Protein AF-A0A3P9JIM7-F1 (afdb_monomer_lite)

InterPro domains:
  IPR018463 Centromere protein Cenp-F, N-terminal [PF10481] (1-75)
  IPR043513 Centromere protein Cenp-F [PTHR18874] (1-74)

Sequence (95 aa):
MSWAEEDWTVGLSGRVLQKVKELQVHKERLFRENKQKQLQLDNINASLEKQTVKCAPWKASWTKSKGQKEALMENPTSPLHFINTSDYSRCMVIM

pLDDT: mean 80.36, std 20.89, range [38.97, 98.56]

Organism: Oryzias latipes (NCBI:txid8090)

Structure (mmCIF, N/CA/C/O backbone):
data_AF-A0A3P9JIM7-F1
#
_entry.id   AF-A0A3P9JIM7-F1
#
loop_
_atom_site.group_PDB
_atom_site.id
_atom_site.type_symbol
_atom_site.label_atom_id
_atom_site.label_alt_id
_atom_site.label_comp_id
_atom_site.label_asym_id
_atom_site.label_entity_id
_atom_site.label_seq_id
_atom_site.pdbx_PDB_ins_code
_atom_site.Cartn_x
_atom_site.Cartn_y
_atom_site.Cartn_z
_atom_site.occupancy
_atom_site.B_iso_or_equiv
_atom_site.auth_seq_id
_atom_site.auth_comp_id
_atom_site.auth_asym_id
_atom_site.auth_atom_id
_atom_site.pdbx_PDB_model_num
ATOM 1 N N . MET A 1 1 ? -29.743 -14.926 1.633 1.00 39.28 1 MET A N 1
ATOM 2 C CA . MET A 1 1 ? -30.068 -15.191 3.050 1.00 39.28 1 MET A CA 1
ATOM 3 C C . MET A 1 1 ? -29.883 -13.885 3.794 1.00 39.28 1 MET A C 1
ATOM 5 O O . MET A 1 1 ? -28.760 -13.404 3.837 1.00 39.28 1 MET A O 1
ATOM 9 N N . SER A 1 2 ? -30.958 -13.283 4.293 1.00 52.47 2 SER A N 1
ATOM 10 C CA . SER A 1 2 ? -30.866 -12.072 5.111 1.00 52.47 2 SER A CA 1
ATOM 11 C C . SER A 1 2 ? -30.707 -12.511 6.559 1.00 52.47 2 SER A C 1
ATOM 13 O O . SER A 1 2 ? -31.699 -12.761 7.236 1.00 52.47 2 SER A O 1
ATOM 15 N N . TRP A 1 3 ? -29.466 -12.693 7.008 1.00 59.53 3 TRP A N 1
ATOM 16 C CA . TRP A 1 3 ? -29.210 -12.702 8.444 1.00 59.53 3 TRP A CA 1
ATOM 17 C C . TRP A 1 3 ? -29.489 -11.281 8.912 1.00 59.53 3 TRP A C 1
ATOM 19 O O . TRP A 1 3 ? -28.847 -10.343 8.441 1.00 59.53 3 TRP A O 1
ATOM 29 N N . ALA A 1 4 ? -30.495 -11.113 9.766 1.00 55.47 4 ALA A N 1
ATOM 30 C CA . ALA A 1 4 ? -30.557 -9.912 10.574 1.00 55.47 4 ALA A CA 1
ATOM 31 C C . ALA A 1 4 ? -29.211 -9.817 11.308 1.00 55.47 4 ALA A C 1
ATOM 33 O O . ALA A 1 4 ? -28.746 -10.818 11.856 1.00 55.47 4 ALA A O 1
ATOM 34 N N . GLU A 1 5 ? -28.560 -8.657 11.235 1.00 65.44 5 GLU A N 1
ATOM 35 C CA . GLU A 1 5 ? -27.418 -8.324 12.083 1.00 65.44 5 GLU A CA 1
ATOM 36 C C . GLU A 1 5 ? -27.885 -8.391 13.536 1.00 65.44 5 GLU A C 1
ATOM 38 O O . GLU A 1 5 ? -28.341 -7.407 14.113 1.00 65.44 5 GLU A O 1
ATOM 43 N N . GLU A 1 6 ? -27.834 -9.577 14.128 1.00 73.75 6 GLU A N 1
ATOM 44 C CA . GLU A 1 6 ? -27.877 -9.693 15.571 1.00 73.75 6 GLU A CA 1
ATOM 45 C C . GLU A 1 6 ? -26.615 -9.009 16.088 1.00 73.75 6 GLU A C 1
ATOM 47 O O . GLU A 1 6 ? -25.490 -9.372 15.726 1.00 73.75 6 GLU A O 1
ATOM 52 N N . ASP A 1 7 ? -26.818 -7.949 16.869 1.00 82.06 7 ASP A N 1
ATOM 53 C CA . ASP A 1 7 ? -25.733 -7.189 17.461 1.00 82.06 7 ASP A CA 1
ATOM 54 C C . ASP A 1 7 ? -24.967 -8.108 18.419 1.00 82.06 7 ASP A C 1
ATOM 56 O O . ASP A 1 7 ? -25.357 -8.349 19.562 1.00 82.06 7 ASP A O 1
ATOM 60 N N . TRP A 1 8 ? -23.851 -8.637 17.924 1.00 86.56 8 TRP A N 1
ATOM 61 C CA . TRP A 1 8 ? -22.961 -9.544 18.645 1.00 86.56 8 TRP A CA 1
ATOM 62 C C . TRP A 1 8 ? -22.353 -8.906 19.901 1.00 86.56 8 TRP A C 1
ATOM 64 O O . TRP A 1 8 ? -21.700 -9.591 20.689 1.00 86.56 8 TRP A O 1
ATOM 74 N N . THR A 1 9 ? -22.535 -7.596 20.086 1.00 87.94 9 THR A N 1
ATOM 75 C CA . THR A 1 9 ? -22.068 -6.877 21.264 1.00 87.94 9 THR A CA 1
ATOM 76 C C . THR A 1 9 ? -23.040 -6.959 22.448 1.00 87.94 9 THR A C 1
ATOM 78 O O . THR A 1 9 ? -22.652 -6.653 23.581 1.00 87.94 9 THR A O 1
ATOM 81 N N . VAL A 1 10 ? -24.270 -7.444 22.236 1.00 88.19 10 VAL A N 1
ATOM 82 C CA . VAL A 1 10 ? -25.263 -7.650 23.299 1.00 88.19 10 VAL A CA 1
ATOM 83 C C . VAL A 1 10 ? -24.772 -8.710 24.294 1.00 88.19 10 VAL A C 1
ATOM 85 O O . VAL A 1 10 ? -24.363 -9.806 23.924 1.00 88.19 10 VAL A O 1
ATOM 88 N N . GLY A 1 11 ? -24.808 -8.381 25.589 1.00 88.06 11 GLY A N 1
ATOM 89 C CA . GLY A 1 11 ? -24.369 -9.276 26.669 1.00 88.06 11 GLY A CA 1
ATOM 90 C C . GLY A 1 11 ? -22.871 -9.212 26.999 1.00 88.06 11 GLY A C 1
ATOM 91 O O . GLY A 1 11 ? -22.438 -9.833 27.971 1.00 88.06 11 GLY A O 1
ATOM 92 N N . LEU A 1 12 ? -22.073 -8.432 26.260 1.00 91.69 12 LEU A N 1
ATOM 93 C CA . LEU A 1 12 ? -20.672 -8.186 26.608 1.00 91.69 12 LEU A CA 1
ATOM 94 C C . LEU A 1 12 ? -20.548 -7.174 27.756 1.00 91.69 12 LEU A C 1
ATOM 96 O O . LEU A 1 12 ? -21.304 -6.210 27.862 1.00 91.69 12 LEU A O 1
ATOM 100 N N . SER A 1 13 ? -19.541 -7.359 28.614 1.00 94.75 13 SER A N 1
ATOM 101 C CA . SER A 1 13 ? -19.248 -6.389 29.677 1.00 94.75 13 SER A CA 1
ATOM 102 C C . SER A 1 13 ? -18.685 -5.079 29.109 1.00 94.75 13 SER A C 1
ATOM 104 O O . SER A 1 13 ? -17.988 -5.074 28.091 1.00 94.75 13 SER A O 1
ATOM 106 N N . GLY A 1 14 ? -18.901 -3.959 29.809 1.00 94.50 14 GLY A N 1
ATOM 107 C CA . GLY A 1 14 ? -18.448 -2.633 29.359 1.00 94.50 14 GLY A CA 1
ATOM 108 C C . GLY A 1 14 ? -16.944 -2.543 29.058 1.00 94.50 14 GLY A C 1
ATOM 109 O O . GLY A 1 14 ? -16.543 -1.881 28.104 1.00 94.50 14 GLY A O 1
ATOM 110 N N . ARG A 1 15 ? -16.103 -3.280 29.800 1.00 96.25 15 ARG A N 1
ATOM 111 C CA . ARG A 1 15 ? -14.655 -3.360 29.534 1.00 96.25 15 ARG A CA 1
ATOM 112 C C . ARG A 1 15 ? -14.354 -4.028 28.190 1.00 96.25 15 ARG A C 1
ATOM 114 O O . ARG A 1 15 ? -13.459 -3.588 27.472 1.00 96.25 15 ARG A O 1
ATOM 121 N N . VAL A 1 16 ? -15.092 -5.085 27.853 1.00 95.81 16 VAL A N 1
ATOM 122 C CA . VAL A 1 16 ? -14.943 -5.786 26.571 1.00 95.81 16 VAL A CA 1
ATOM 123 C C . VAL A 1 16 ? -15.408 -4.882 25.432 1.00 95.81 16 VAL A C 1
ATOM 125 O O . VAL A 1 16 ? -14.680 -4.731 24.455 1.00 95.81 16 VAL A O 1
ATOM 128 N N . LEU A 1 17 ? -16.545 -4.198 25.591 1.00 96.31 17 LEU A N 1
ATOM 129 C CA . LEU A 1 17 ? -17.052 -3.232 24.608 1.00 96.31 17 LEU A CA 1
ATOM 130 C C . LEU A 1 17 ? -16.060 -2.095 24.334 1.00 96.31 17 LEU A C 1
ATOM 132 O O . LEU A 1 17 ? -15.818 -1.734 23.181 1.00 96.31 17 LEU A O 1
ATOM 136 N N . GLN A 1 18 ? -15.419 -1.567 25.379 1.00 96.44 18 GLN A N 1
ATOM 137 C CA . GLN A 1 18 ? -14.375 -0.558 25.225 1.00 96.44 18 GLN A CA 1
ATOM 138 C C . GLN A 1 18 ? -13.195 -1.092 24.402 1.00 96.44 18 GLN A C 1
ATOM 140 O O . GLN A 1 18 ? -12.726 -0.415 23.484 1.00 96.44 18 GLN A O 1
ATOM 145 N N . LYS A 1 19 ? -12.757 -2.329 24.666 1.00 97.12 19 LYS A N 1
ATOM 146 C CA . LYS A 1 19 ? -11.664 -2.950 23.910 1.00 97.12 19 LYS A CA 1
ATOM 147 C C . LYS A 1 19 ? -12.028 -3.193 22.448 1.00 97.12 19 LYS A C 1
ATOM 149 O O . LYS A 1 19 ? -11.195 -2.967 21.574 1.00 97.12 19 LYS A O 1
ATOM 154 N N . VAL A 1 20 ? -13.265 -3.601 22.174 1.00 96.12 20 VAL A N 1
ATOM 155 C CA . VAL A 1 20 ? -13.787 -3.740 20.807 1.00 96.12 20 VAL A CA 1
ATOM 156 C C . VAL A 1 20 ? -13.680 -2.413 20.060 1.00 96.12 20 VAL A C 1
ATOM 158 O O . VAL A 1 20 ? -13.129 -2.377 18.960 1.00 96.12 20 VAL A O 1
ATOM 161 N N . LYS A 1 21 ? -14.125 -1.312 20.673 1.00 95.62 21 LYS A N 1
ATOM 162 C CA . LYS A 1 21 ? -14.057 0.020 20.062 1.00 95.62 21 LYS A CA 1
ATOM 163 C C . LYS A 1 21 ? -12.616 0.465 19.802 1.00 95.62 21 LYS A C 1
ATOM 165 O O . LYS A 1 21 ? -12.308 0.958 18.720 1.00 95.62 21 LYS A O 1
ATOM 170 N N . GLU A 1 22 ? -11.713 0.254 20.758 1.00 97.88 22 GLU A N 1
ATOM 171 C CA . GLU A 1 22 ? -10.282 0.539 20.578 1.00 97.88 22 GLU A CA 1
ATOM 172 C C . GLU A 1 22 ? -9.687 -0.242 19.398 1.00 97.88 22 GLU A C 1
ATOM 174 O O . GLU A 1 22 ? -8.965 0.324 18.575 1.00 97.88 22 GLU A O 1
ATOM 179 N N . LEU A 1 23 ? -10.013 -1.533 19.287 1.00 97.88 23 LEU A N 1
ATOM 180 C CA . LEU A 1 23 ? -9.547 -2.383 18.194 1.00 97.88 23 LEU A CA 1
ATOM 181 C C . LEU A 1 23 ? -10.130 -1.961 16.843 1.00 97.88 23 LEU A C 1
ATOM 183 O O . LEU A 1 23 ? -9.408 -1.987 15.848 1.00 97.88 23 LEU A O 1
ATOM 187 N N . GLN A 1 24 ? -11.393 -1.534 16.792 1.00 96.44 24 GLN A N 1
ATOM 188 C CA . GLN A 1 24 ? -12.006 -0.996 15.574 1.00 96.44 24 GLN A CA 1
ATOM 189 C C . GLN A 1 24 ? -11.277 0.266 15.099 1.00 96.44 24 GLN A C 1
ATOM 191 O O . GLN A 1 24 ? -10.853 0.328 13.946 1.00 96.44 24 GLN A O 1
ATOM 196 N N . VAL A 1 25 ? -11.018 1.218 16.001 1.00 98.00 25 VAL A N 1
ATOM 197 C CA . VAL A 1 25 ? -10.253 2.436 15.682 1.00 98.00 25 VAL A CA 1
ATOM 198 C C . VAL A 1 25 ? -8.838 2.089 15.212 1.00 98.00 25 VAL A C 1
ATOM 200 O O . VAL A 1 25 ? -8.337 2.664 14.241 1.00 98.00 25 VAL A O 1
ATOM 203 N N . HIS A 1 26 ? -8.185 1.129 15.869 1.00 98.12 26 HIS A N 1
ATOM 204 C CA . HIS A 1 26 ? -6.849 0.692 15.479 1.00 98.12 26 HIS A CA 1
ATOM 205 C C . HIS A 1 26 ? -6.842 0.034 14.093 1.00 98.12 26 HIS A C 1
ATOM 207 O O . HIS A 1 26 ? -5.994 0.356 13.261 1.00 98.12 26 HIS A O 1
ATOM 213 N N . LYS A 1 27 ? -7.825 -0.828 13.810 1.00 97.94 27 LYS A N 1
ATOM 214 C CA . LYS A 1 27 ? -8.012 -1.461 12.500 1.00 97.94 27 LYS A CA 1
ATOM 215 C C . LYS A 1 27 ? -8.210 -0.418 11.407 1.00 97.94 27 LYS A C 1
ATOM 217 O O . LYS A 1 27 ? -7.570 -0.508 10.364 1.00 97.94 27 LYS A O 1
ATOM 222 N N . GLU A 1 28 ? -9.055 0.582 11.637 1.00 98.38 28 GLU A N 1
ATOM 223 C CA . GLU A 1 28 ? -9.269 1.665 10.674 1.00 98.38 28 GLU A CA 1
ATOM 224 C C . GLU A 1 28 ? -8.000 2.479 10.420 1.00 98.38 28 GLU A C 1
ATOM 226 O O . GLU A 1 28 ? -7.697 2.825 9.276 1.00 98.38 28 GLU A O 1
ATOM 231 N N . ARG A 1 29 ? -7.235 2.774 11.476 1.00 98.31 29 ARG A N 1
ATOM 232 C CA . ARG A 1 29 ? -5.949 3.461 11.349 1.00 98.31 29 ARG A CA 1
ATOM 233 C C . ARG A 1 29 ? -4.979 2.651 10.491 1.00 98.31 29 ARG A C 1
ATOM 235 O O . ARG A 1 29 ? -4.460 3.186 9.514 1.00 98.31 29 ARG A O 1
ATOM 242 N N . LEU A 1 30 ? -4.778 1.375 10.818 1.00 98.44 30 LEU A N 1
ATOM 243 C CA . LEU A 1 30 ? -3.907 0.484 10.050 1.00 98.44 30 LEU A CA 1
ATOM 244 C C . LEU A 1 30 ? -4.378 0.345 8.602 1.00 98.44 30 LEU A C 1
ATOM 246 O O . LEU A 1 30 ? -3.558 0.349 7.691 1.00 98.44 30 LEU A O 1
ATOM 250 N N . PHE A 1 31 ? -5.688 0.277 8.368 1.00 98.31 31 PHE A N 1
ATOM 251 C CA . PHE A 1 31 ? -6.250 0.224 7.022 1.00 98.31 31 PHE A CA 1
ATOM 252 C C . PHE A 1 31 ? -5.889 1.469 6.201 1.00 98.31 31 PHE A C 1
ATOM 254 O O . PHE A 1 31 ? -5.454 1.343 5.055 1.00 98.31 31 PHE A O 1
ATOM 261 N N . ARG A 1 32 ? -6.008 2.670 6.785 1.00 98.44 32 ARG A N 1
ATOM 262 C CA . ARG A 1 32 ? -5.606 3.924 6.124 1.00 98.44 32 ARG A CA 1
ATOM 263 C C . ARG A 1 32 ? -4.106 3.965 5.839 1.00 98.44 32 ARG A C 1
ATOM 265 O O . ARG A 1 32 ? -3.720 4.280 4.715 1.00 98.44 32 ARG A O 1
ATOM 272 N N . GLU A 1 33 ? -3.279 3.611 6.820 1.00 98.38 33 GLU A N 1
ATOM 273 C CA . GLU A 1 33 ? -1.819 3.561 6.662 1.00 98.38 33 GLU A CA 1
ATOM 274 C C . GLU A 1 33 ? -1.408 2.557 5.575 1.00 98.38 33 GLU A C 1
ATOM 276 O O . GLU A 1 33 ? -0.573 2.863 4.724 1.00 98.38 33 GLU A O 1
ATOM 281 N N . ASN A 1 34 ? -2.029 1.376 5.550 1.00 98.56 34 ASN A N 1
ATOM 282 C CA . ASN A 1 34 ? -1.744 0.356 4.549 1.00 98.56 34 ASN A CA 1
ATOM 283 C C . ASN A 1 34 ? -2.179 0.802 3.148 1.00 98.56 34 ASN A C 1
ATOM 285 O O . ASN A 1 34 ? -1.427 0.643 2.191 1.00 98.56 34 ASN A O 1
ATOM 289 N N . LYS A 1 35 ? -3.353 1.436 3.025 1.00 98.50 35 LYS A N 1
ATOM 290 C CA . LYS A 1 35 ? -3.821 2.002 1.752 1.00 98.50 35 LYS A CA 1
ATOM 291 C C . LYS A 1 35 ? -2.864 3.072 1.229 1.00 98.50 35 LYS A C 1
ATOM 293 O O . LYS A 1 35 ? -2.549 3.081 0.044 1.00 98.50 35 LYS A O 1
ATOM 298 N N . GLN A 1 36 ? -2.370 3.949 2.100 1.00 98.50 36 GLN A N 1
ATOM 299 C CA . GLN A 1 36 ? -1.383 4.959 1.724 1.00 98.50 36 GLN A CA 1
ATOM 300 C C . GLN A 1 36 ? -0.072 4.324 1.240 1.00 98.50 36 GLN A C 1
ATOM 302 O O . GLN A 1 36 ? 0.458 4.739 0.210 1.00 98.50 36 GLN A O 1
ATOM 307 N N . LYS A 1 37 ? 0.432 3.301 1.942 1.00 98.44 37 LYS A N 1
ATOM 308 C CA . LYS A 1 37 ? 1.632 2.557 1.524 1.00 98.44 37 LYS A CA 1
ATOM 309 C C . LYS A 1 37 ? 1.431 1.843 0.190 1.00 98.44 37 LYS A C 1
ATOM 311 O O . LYS A 1 37 ? 2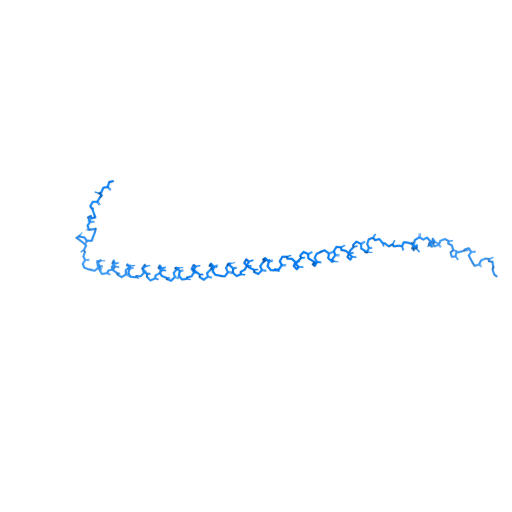.325 1.893 -0.648 1.00 98.44 37 LYS A O 1
ATOM 316 N N . GLN A 1 38 ? 0.262 1.245 -0.036 1.00 98.06 38 GLN A N 1
ATOM 317 C CA . GLN A 1 38 ? -0.063 0.610 -1.312 1.00 98.06 38 GLN A CA 1
ATOM 318 C C . GLN A 1 38 ? 0.004 1.620 -2.462 1.00 98.06 38 GLN A C 1
ATOM 320 O O . GLN A 1 38 ? 0.686 1.375 -3.448 1.00 98.06 38 GLN A O 1
ATOM 325 N N . LEU A 1 39 ? -0.593 2.805 -2.293 1.00 98.44 39 LEU A N 1
ATOM 326 C CA . LEU A 1 39 ? -0.526 3.866 -3.304 1.00 98.44 39 LEU A CA 1
ATOM 327 C C . LEU A 1 39 ? 0.911 4.342 -3.570 1.00 98.44 39 LEU A C 1
ATOM 329 O O . LEU A 1 39 ? 1.261 4.655 -4.707 1.00 98.44 39 LEU A O 1
ATOM 333 N N . GLN A 1 40 ? 1.757 4.403 -2.538 1.00 98.31 40 GLN A N 1
ATOM 334 C CA . GLN A 1 40 ? 3.174 4.731 -2.711 1.00 98.31 40 GLN A CA 1
ATOM 335 C C . GLN A 1 40 ? 3.913 3.657 -3.515 1.00 98.31 40 GLN A C 1
ATOM 337 O O . GLN A 1 40 ? 4.680 4.004 -4.413 1.00 98.31 40 GLN A O 1
ATOM 342 N N . LEU A 1 41 ? 3.665 2.377 -3.225 1.00 98.44 41 LEU A N 1
ATOM 343 C CA . LEU A 1 41 ? 4.235 1.261 -3.982 1.00 98.44 41 LEU A CA 1
ATOM 344 C C . LEU A 1 41 ? 3.792 1.300 -5.446 1.00 98.44 41 LEU A C 1
ATOM 346 O O . LEU A 1 41 ? 4.637 1.217 -6.334 1.00 98.44 41 LEU A O 1
ATOM 350 N N . ASP A 1 42 ? 2.502 1.511 -5.700 1.00 98.38 42 ASP A N 1
ATOM 351 C CA . ASP A 1 42 ? 1.954 1.591 -7.056 1.00 98.38 42 ASP A CA 1
ATOM 352 C C . ASP A 1 42 ? 2.589 2.749 -7.844 1.00 98.38 42 ASP A C 1
ATOM 354 O O . ASP A 1 42 ? 2.960 2.593 -9.008 1.00 98.38 42 ASP A O 1
ATOM 358 N N . ASN A 1 43 ? 2.802 3.900 -7.197 1.00 98.19 43 ASN A N 1
ATOM 359 C CA . ASN A 1 43 ? 3.468 5.043 -7.819 1.00 98.19 43 ASN A CA 1
ATOM 360 C C . ASN A 1 43 ? 4.946 4.760 -8.149 1.00 98.19 43 ASN A C 1
ATOM 362 O O . ASN A 1 43 ? 5.424 5.120 -9.228 1.00 98.19 43 ASN A O 1
ATOM 366 N N . ILE A 1 44 ? 5.677 4.104 -7.240 1.00 97.88 44 ILE A N 1
ATOM 367 C CA . ILE A 1 44 ? 7.074 3.708 -7.474 1.00 97.88 44 ILE A CA 1
ATOM 368 C C . ILE A 1 44 ? 7.152 2.715 -8.635 1.00 97.88 44 ILE A C 1
ATOM 370 O O . ILE A 1 44 ? 7.968 2.906 -9.537 1.00 97.88 44 ILE A O 1
ATOM 374 N N . ASN A 1 45 ? 6.276 1.711 -8.654 1.00 97.88 45 ASN A N 1
ATOM 375 C CA . ASN A 1 45 ? 6.218 0.718 -9.723 1.00 97.88 45 ASN A CA 1
ATOM 376 C C . ASN A 1 45 ? 5.919 1.373 -11.075 1.00 97.88 45 ASN A C 1
ATOM 378 O O . ASN A 1 45 ? 6.659 1.159 -12.032 1.00 97.88 45 ASN A O 1
ATOM 382 N N . ALA A 1 46 ? 4.928 2.265 -11.143 1.00 97.62 46 ALA A N 1
ATOM 383 C CA . ALA A 1 46 ? 4.617 3.003 -12.365 1.00 97.62 46 ALA A CA 1
ATOM 384 C C . ALA A 1 46 ? 5.793 3.880 -12.841 1.00 97.62 46 ALA A C 1
ATOM 386 O O . ALA A 1 46 ? 6.042 4.012 -14.041 1.00 97.62 46 ALA A O 1
ATOM 387 N N . SER A 1 47 ? 6.536 4.495 -11.917 1.00 97.06 47 SER A N 1
ATOM 388 C CA . SER A 1 47 ? 7.746 5.260 -12.247 1.00 97.06 47 SER A CA 1
ATOM 389 C C . SER A 1 47 ? 8.860 4.358 -12.793 1.00 97.06 47 SER A C 1
ATOM 391 O O . SER A 1 47 ? 9.493 4.686 -13.800 1.00 97.06 47 SER A O 1
ATOM 393 N N . LEU A 1 48 ? 9.065 3.195 -12.173 1.00 96.44 48 LEU A N 1
ATOM 394 C CA . LEU A 1 48 ? 10.059 2.211 -12.592 1.00 96.44 48 LEU A CA 1
ATOM 395 C C . LEU A 1 48 ? 9.743 1.633 -13.975 1.00 96.44 48 LEU A C 1
ATOM 397 O O . LEU A 1 48 ? 10.639 1.527 -14.814 1.00 96.44 48 LEU A O 1
ATOM 401 N N . GLU A 1 49 ? 8.483 1.302 -14.248 1.00 97.00 49 GLU A N 1
ATOM 402 C CA . GLU A 1 49 ? 8.042 0.847 -15.569 1.00 97.00 49 GLU A CA 1
ATOM 403 C C . GLU A 1 49 ? 8.323 1.906 -16.638 1.00 97.00 49 GLU A C 1
ATOM 405 O O . GLU A 1 49 ? 8.941 1.606 -17.662 1.00 97.00 49 GLU A O 1
ATOM 410 N N . LYS A 1 50 ? 7.985 3.175 -16.369 1.00 96.81 50 LYS A N 1
ATOM 411 C CA . LYS A 1 50 ? 8.298 4.295 -17.274 1.00 96.81 50 LYS A CA 1
ATOM 412 C C . LYS A 1 50 ? 9.797 4.408 -17.550 1.00 96.81 50 LYS A C 1
ATOM 414 O O . LYS A 1 50 ? 10.200 4.583 -18.701 1.00 96.81 50 LYS A O 1
ATOM 419 N N . GLN A 1 51 ? 10.635 4.303 -16.518 1.00 95.06 51 GLN A N 1
ATOM 420 C CA . GLN A 1 51 ? 12.090 4.333 -16.686 1.00 95.06 51 GLN A CA 1
ATOM 421 C C . GLN A 1 51 ? 12.606 3.122 -17.462 1.00 95.06 51 GLN A C 1
ATOM 423 O O . GLN A 1 51 ? 13.500 3.264 -18.291 1.00 95.06 51 GLN A O 1
ATOM 428 N N . THR A 1 52 ? 12.029 1.945 -17.241 1.00 95.19 52 THR A N 1
ATOM 429 C CA . THR A 1 52 ? 12.397 0.717 -17.949 1.00 95.19 52 THR A CA 1
ATOM 430 C C . THR A 1 52 ? 12.099 0.846 -19.438 1.00 95.19 52 THR A C 1
ATOM 432 O O . THR A 1 52 ? 12.987 0.599 -20.256 1.00 95.19 52 THR A O 1
ATOM 435 N N . VAL A 1 53 ? 10.905 1.331 -19.794 1.00 94.88 53 VAL A N 1
ATOM 436 C CA . VAL A 1 53 ? 10.525 1.628 -21.184 1.00 94.88 53 VAL A CA 1
ATOM 437 C C . VAL A 1 53 ? 11.458 2.675 -21.793 1.00 94.88 53 VAL A C 1
ATOM 439 O O . VAL A 1 53 ? 11.923 2.499 -22.916 1.00 94.88 53 VAL A O 1
ATOM 442 N N . LYS A 1 54 ? 11.806 3.733 -21.048 1.00 94.56 54 LYS A N 1
ATOM 443 C CA . LYS A 1 54 ? 12.737 4.774 -21.512 1.00 94.56 54 LYS A CA 1
ATOM 444 C C . LYS A 1 54 ? 14.161 4.247 -21.736 1.00 94.56 54 LYS A C 1
ATOM 446 O O . LYS A 1 54 ? 14.825 4.658 -22.684 1.00 94.56 54 LYS A O 1
ATOM 451 N N . CYS A 1 55 ? 14.639 3.350 -20.878 1.00 93.19 55 CYS A N 1
ATOM 452 C CA . CYS A 1 55 ? 15.992 2.795 -20.945 1.00 93.19 55 CYS A CA 1
ATOM 453 C C . CYS A 1 55 ? 16.126 1.637 -21.944 1.00 93.19 55 CYS A C 1
ATOM 455 O O . CYS A 1 55 ? 17.225 1.405 -22.445 1.00 93.19 55 CYS A O 1
ATOM 457 N N . ALA A 1 56 ? 15.048 0.913 -22.253 1.00 94.75 56 ALA A N 1
ATOM 458 C CA . ALA A 1 56 ? 15.047 -0.196 -23.208 1.00 94.75 56 ALA A CA 1
ATOM 459 C C . ALA A 1 56 ? 15.665 0.143 -24.587 1.00 94.75 56 ALA A C 1
ATOM 461 O O . ALA A 1 56 ? 16.565 -0.589 -25.009 1.00 94.75 56 ALA A O 1
ATOM 462 N N . PRO A 1 57 ? 15.293 1.243 -25.278 1.00 91.31 57 PRO A N 1
ATOM 463 C CA . PRO A 1 57 ? 15.881 1.576 -26.578 1.00 91.31 57 PRO A CA 1
ATOM 464 C C . PRO A 1 57 ? 17.366 1.943 -26.479 1.00 91.31 57 PRO A C 1
ATOM 466 O O . PRO A 1 57 ? 18.155 1.560 -27.342 1.00 91.31 57 PRO A O 1
ATOM 469 N N . TRP A 1 58 ? 17.777 2.630 -25.409 1.00 91.00 58 TRP A N 1
ATOM 470 C CA . TRP A 1 58 ? 19.190 2.921 -25.157 1.00 91.00 58 TRP A CA 1
ATOM 471 C C . TRP A 1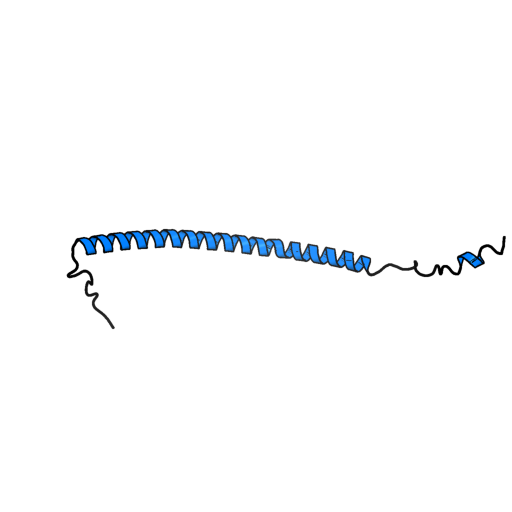 58 ? 19.998 1.634 -24.965 1.00 91.00 58 TRP A C 1
ATOM 473 O O . TRP A 1 58 ? 21.052 1.470 -25.579 1.00 91.00 58 TRP A O 1
ATOM 483 N N . LYS A 1 59 ? 19.475 0.689 -24.171 1.00 91.56 59 LYS A N 1
ATOM 484 C CA . LYS A 1 59 ? 20.102 -0.624 -23.971 1.00 91.56 59 LYS A CA 1
ATOM 485 C C . LYS A 1 59 ? 20.245 -1.378 -25.293 1.00 91.56 59 LYS A C 1
ATOM 487 O O . LYS A 1 59 ? 21.329 -1.881 -25.567 1.00 91.56 59 LYS A O 1
ATOM 492 N N . ALA A 1 60 ? 19.203 -1.397 -26.125 1.00 91.81 60 ALA A N 1
ATOM 493 C CA . ALA A 1 60 ? 19.240 -2.030 -27.445 1.00 91.81 60 ALA A CA 1
ATOM 494 C C . ALA A 1 60 ? 20.252 -1.369 -28.403 1.00 91.81 60 ALA A C 1
ATOM 496 O O . ALA A 1 60 ? 20.953 -2.048 -29.151 1.00 91.81 60 ALA A O 1
ATOM 497 N N . SER A 1 61 ? 20.366 -0.039 -28.370 1.00 91.25 61 SER A N 1
ATOM 498 C CA . SER A 1 61 ? 21.352 0.698 -29.169 1.00 91.25 61 SER A CA 1
ATOM 499 C C . SER A 1 61 ? 22.791 0.398 -28.730 1.00 91.25 61 SER A C 1
ATOM 501 O O . SER A 1 61 ? 23.679 0.163 -29.557 1.00 91.25 61 SER A O 1
ATOM 503 N N . TRP A 1 62 ? 23.024 0.339 -27.417 1.00 89.06 62 TRP A N 1
ATOM 504 C CA . TRP A 1 62 ? 24.329 0.018 -26.846 1.00 89.06 62 TRP A CA 1
ATOM 505 C C . TRP A 1 62 ? 24.758 -1.420 -27.163 1.00 89.06 62 TRP A C 1
ATOM 507 O O . TRP A 1 62 ? 25.893 -1.632 -27.592 1.00 89.06 62 TRP A O 1
ATOM 517 N N . THR A 1 63 ? 23.855 -2.402 -27.037 1.00 89.56 63 THR A N 1
ATOM 518 C CA . THR A 1 63 ? 24.150 -3.799 -27.401 1.00 89.56 63 THR A CA 1
ATOM 519 C C . THR A 1 63 ? 24.424 -3.951 -28.892 1.00 89.56 63 THR A C 1
ATOM 521 O O . THR A 1 63 ? 25.382 -4.628 -29.258 1.00 89.56 63 THR A O 1
ATOM 524 N N . LYS A 1 64 ? 23.662 -3.264 -29.756 1.00 89.62 64 LYS A N 1
ATOM 525 C CA . LYS A 1 64 ? 23.924 -3.231 -31.203 1.00 89.62 64 LYS A CA 1
ATOM 526 C C . LYS A 1 64 ? 25.313 -2.673 -31.514 1.00 89.62 64 LYS A C 1
ATOM 528 O O . LYS A 1 64 ? 26.057 -3.268 -32.287 1.00 89.62 64 LYS A O 1
ATOM 533 N N . SER A 1 65 ? 25.678 -1.559 -30.883 1.00 87.56 65 SER A N 1
ATOM 534 C CA . SER A 1 65 ? 26.987 -0.921 -31.071 1.00 87.56 65 SER A CA 1
ATOM 535 C C . SER A 1 65 ? 28.134 -1.808 -30.582 1.00 87.56 65 SER A C 1
ATOM 537 O O . SER A 1 65 ? 29.186 -1.863 -31.213 1.00 87.56 65 SER A O 1
ATOM 539 N N . LYS A 1 66 ? 27.931 -2.528 -29.474 1.00 88.25 66 LYS A N 1
ATOM 540 C CA . LYS A 1 66 ? 28.892 -3.503 -28.956 1.00 88.25 66 LYS A CA 1
ATOM 541 C C . LYS A 1 66 ? 29.087 -4.669 -29.931 1.00 88.25 66 LYS A C 1
ATOM 543 O O . LYS A 1 66 ? 30.220 -4.936 -30.314 1.00 88.25 66 LYS A O 1
ATOM 548 N N . GLY A 1 67 ? 27.996 -5.277 -30.400 1.00 89.00 67 GLY A N 1
ATOM 549 C CA . GLY A 1 67 ? 28.052 -6.375 -31.367 1.00 89.00 67 GLY A CA 1
ATOM 550 C C . GLY A 1 67 ? 28.673 -5.963 -32.703 1.00 89.00 67 GLY A C 1
ATOM 551 O O . GLY A 1 67 ? 29.426 -6.728 -33.287 1.00 89.00 67 GLY A O 1
ATOM 552 N N . GLN A 1 68 ? 28.440 -4.729 -33.166 1.00 80.50 68 GLN A N 1
ATOM 553 C CA . GLN A 1 68 ? 29.082 -4.219 -34.381 1.00 80.50 68 GLN A CA 1
ATOM 554 C C . GLN A 1 68 ? 30.599 -4.057 -34.212 1.00 80.50 68 GLN A C 1
ATOM 556 O O . GLN A 1 68 ? 31.341 -4.346 -35.145 1.00 80.50 68 GLN A O 1
ATOM 561 N N . LYS A 1 69 ? 31.066 -3.626 -33.033 1.00 77.25 69 LYS A N 1
ATOM 562 C CA . LYS A 1 69 ? 32.502 -3.555 -32.719 1.00 77.25 69 LYS A CA 1
ATOM 563 C C . LYS A 1 69 ? 33.141 -4.941 -32.606 1.00 77.25 69 LYS A C 1
ATOM 565 O O . LYS A 1 69 ? 34.248 -5.117 -33.095 1.00 77.25 69 LYS A O 1
ATOM 570 N N . GLU A 1 70 ? 32.452 -5.904 -31.998 1.00 78.12 70 GLU A N 1
ATOM 571 C CA . GLU A 1 70 ? 32.913 -7.299 -31.901 1.00 78.12 70 GLU A CA 1
ATOM 572 C C . GLU A 1 70 ? 32.950 -7.972 -33.284 1.00 78.12 70 GLU A C 1
ATOM 574 O O . GLU A 1 70 ? 33.961 -8.560 -33.648 1.00 78.12 70 GLU A O 1
ATOM 579 N N . ALA A 1 71 ? 31.928 -7.781 -34.123 1.00 76.44 71 ALA A N 1
ATOM 580 C CA . ALA A 1 71 ? 31.915 -8.277 -35.502 1.00 76.44 71 ALA A CA 1
ATOM 581 C C . ALA A 1 71 ? 32.998 -7.633 -36.391 1.00 76.44 71 ALA A C 1
ATOM 583 O O . ALA A 1 71 ? 33.508 -8.277 -37.305 1.00 76.44 71 ALA A O 1
ATOM 584 N N . LEU A 1 72 ? 33.373 -6.376 -36.121 1.00 69.62 72 LEU A N 1
ATOM 585 C CA . LEU A 1 72 ? 34.524 -5.728 -36.762 1.00 69.62 72 LEU A CA 1
ATOM 586 C C . LEU A 1 72 ? 35.864 -6.318 -36.300 1.00 69.62 72 LEU A C 1
ATOM 588 O O . LEU A 1 72 ? 36.831 -6.268 -37.051 1.00 69.62 72 LEU A O 1
ATOM 592 N N . MET A 1 73 ? 35.930 -6.854 -35.079 1.00 61.50 73 MET A N 1
ATOM 593 C CA . MET A 1 73 ? 37.124 -7.508 -34.538 1.00 61.50 73 MET A CA 1
ATOM 594 C C . MET A 1 73 ? 37.284 -8.950 -35.065 1.00 61.50 73 MET A C 1
ATOM 596 O O . MET A 1 73 ? 38.407 -9.432 -35.163 1.00 61.50 73 MET A O 1
ATOM 600 N N . GLU A 1 74 ? 36.187 -9.605 -35.462 1.00 62.72 74 GLU A N 1
ATOM 601 C CA . GLU A 1 74 ? 36.149 -10.970 -36.028 1.00 62.72 74 GLU A CA 1
ATOM 602 C C . GLU A 1 74 ? 36.497 -11.048 -37.529 1.00 62.72 74 GLU A C 1
ATOM 604 O O . GLU A 1 74 ? 36.734 -12.137 -38.049 1.00 62.72 74 GLU A O 1
ATOM 609 N N . ASN A 1 75 ? 36.563 -9.919 -38.247 1.00 54.88 75 ASN A N 1
ATOM 610 C CA . ASN A 1 75 ? 37.032 -9.886 -39.635 1.00 54.88 75 ASN A CA 1
ATOM 611 C C . ASN A 1 75 ? 38.345 -9.097 -39.732 1.00 54.88 75 ASN A C 1
ATOM 613 O O . ASN A 1 75 ? 38.335 -7.919 -40.102 1.00 54.88 75 ASN A O 1
ATOM 617 N N . PRO A 1 76 ? 39.495 -9.709 -39.396 1.00 49.78 76 PRO A N 1
ATOM 618 C CA . PRO A 1 76 ? 40.760 -9.138 -39.797 1.00 49.78 76 PRO A CA 1
ATOM 619 C C . PRO A 1 76 ? 40.799 -9.237 -41.319 1.00 49.78 76 PRO A C 1
ATOM 621 O O . PRO A 1 76 ? 40.952 -10.331 -41.867 1.00 49.78 76 PRO A O 1
ATOM 624 N N . THR A 1 77 ? 40.671 -8.108 -42.018 1.00 55.62 77 THR A N 1
ATOM 625 C CA . THR A 1 77 ? 41.155 -7.993 -43.394 1.00 55.62 77 THR A CA 1
ATOM 626 C C . THR A 1 77 ? 42.598 -8.497 -43.393 1.00 55.62 77 THR A C 1
ATOM 628 O O . THR A 1 77 ? 43.518 -7.792 -42.983 1.00 55.62 77 THR A O 1
ATOM 631 N N . SER A 1 78 ? 42.786 -9.767 -43.745 1.00 45.44 78 SER A N 1
ATOM 632 C CA . SER A 1 78 ? 44.095 -10.406 -43.801 1.00 45.44 78 SER A CA 1
ATOM 633 C C . SER A 1 78 ? 44.865 -9.775 -44.959 1.00 45.44 78 SER A C 1
ATOM 635 O O . SER A 1 78 ? 44.290 -9.566 -46.028 1.00 45.44 78 SER A O 1
ATOM 637 N N . PRO A 1 79 ? 46.148 -9.443 -44.749 1.00 47.31 79 PRO A N 1
ATOM 638 C CA . PRO A 1 79 ? 47.167 -10.486 -44.767 1.00 47.31 79 PRO A CA 1
ATOM 639 C C . PRO A 1 79 ? 48.213 -10.309 -43.657 1.00 47.31 79 PRO A C 1
ATOM 641 O O . PRO A 1 79 ? 49.186 -9.583 -43.826 1.00 47.31 79 PRO A O 1
ATOM 644 N N . LEU A 1 80 ? 48.053 -11.019 -42.535 1.00 44.25 80 LEU A N 1
ATOM 645 C CA . LEU A 1 80 ? 49.118 -11.157 -41.524 1.00 44.25 80 LEU A CA 1
ATOM 646 C C . LEU A 1 80 ? 49.283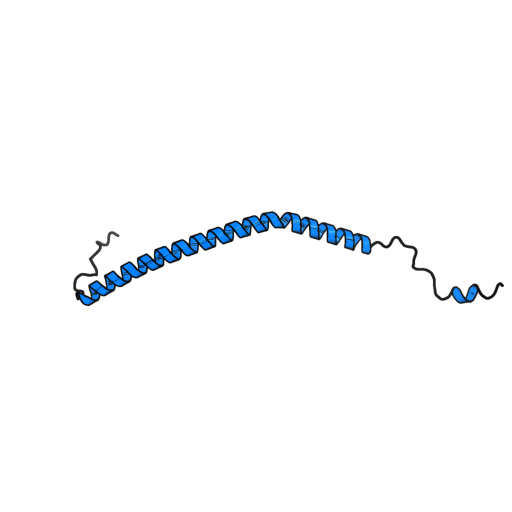 -12.585 -40.985 1.00 44.25 80 LEU A C 1
ATOM 648 O O . LEU A 1 80 ? 49.785 -12.794 -39.887 1.00 44.25 80 LEU A O 1
ATOM 652 N N . HIS A 1 81 ? 48.952 -13.587 -41.794 1.00 45.88 81 HIS A N 1
ATOM 653 C CA . HIS A 1 81 ? 49.433 -14.947 -41.567 1.00 45.88 81 HIS A CA 1
ATOM 654 C C . HIS A 1 81 ? 49.965 -15.519 -42.872 1.00 45.88 81 HIS A C 1
ATOM 656 O O . HIS A 1 81 ? 49.234 -16.180 -43.590 1.00 45.88 81 HIS A O 1
ATOM 662 N N . PHE A 1 82 ? 51.224 -15.209 -43.186 1.00 44.06 82 PHE A N 1
ATOM 663 C CA . PHE A 1 82 ? 52.190 -16.146 -43.776 1.00 44.06 82 PHE A CA 1
ATOM 664 C C . PHE A 1 82 ? 53.581 -15.484 -43.799 1.00 44.06 82 PHE A C 1
ATOM 666 O O . PHE A 1 82 ? 54.159 -15.229 -44.845 1.00 44.06 82 PHE A O 1
ATOM 673 N N . ILE A 1 83 ? 54.137 -15.179 -42.624 1.00 46.53 83 ILE A N 1
ATOM 674 C CA . ILE A 1 83 ? 55.599 -15.170 -42.484 1.00 46.53 83 ILE A CA 1
ATOM 675 C C . ILE A 1 83 ? 55.901 -16.403 -41.658 1.00 46.53 83 ILE A C 1
ATOM 677 O O . ILE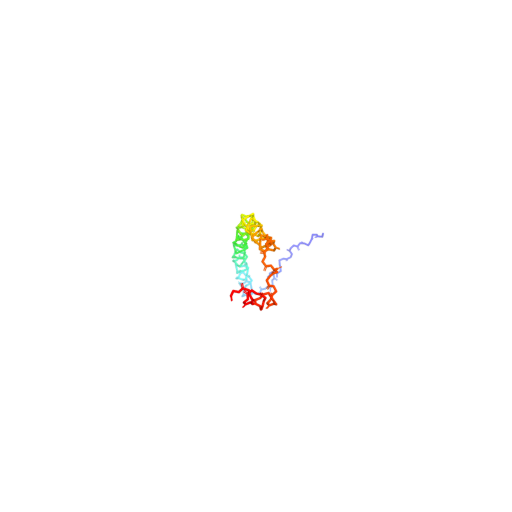 A 1 83 ? 55.918 -16.390 -40.430 1.00 46.53 83 ILE A O 1
ATOM 681 N N . ASN A 1 84 ? 55.998 -17.516 -42.376 1.00 38.97 84 ASN A N 1
ATOM 682 C CA . ASN A 1 84 ? 56.493 -18.757 -41.832 1.00 38.97 84 ASN A CA 1
ATOM 683 C C . ASN A 1 84 ? 57.927 -18.462 -41.373 1.00 38.97 84 ASN A C 1
ATOM 685 O O . ASN A 1 84 ? 58.744 -17.976 -42.155 1.00 38.97 84 ASN A O 1
ATOM 689 N N . THR A 1 85 ? 58.253 -18.731 -40.113 1.00 52.16 85 THR A N 1
ATOM 690 C CA . THR A 1 85 ? 59.602 -18.560 -39.540 1.00 52.16 85 THR A CA 1
ATOM 691 C C . THR A 1 85 ? 60.681 -19.375 -40.270 1.00 52.16 85 THR A C 1
ATOM 693 O O . THR A 1 85 ? 61.860 -19.253 -39.957 1.00 52.16 85 THR A O 1
ATOM 696 N N . SER A 1 86 ? 60.299 -20.151 -41.288 1.00 46.66 86 SER A N 1
ATOM 697 C CA . SER A 1 86 ? 61.182 -20.797 -42.255 1.00 46.66 86 SER A CA 1
ATOM 698 C C . SER A 1 86 ? 61.800 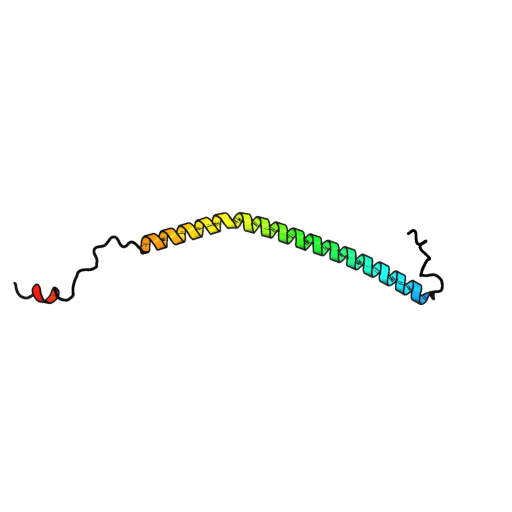-19.858 -43.308 1.00 46.66 86 SER A C 1
ATOM 700 O O . SER A 1 86 ? 62.791 -20.256 -43.918 1.00 46.66 86 SER A O 1
ATOM 702 N N . ASP A 1 87 ? 61.270 -18.653 -43.554 1.00 49.38 87 ASP A N 1
ATOM 703 C CA . ASP A 1 87 ? 61.804 -17.769 -44.614 1.00 49.38 87 ASP A CA 1
ATOM 704 C C . ASP A 1 87 ? 62.942 -16.846 -44.149 1.00 49.38 87 ASP A C 1
ATOM 706 O O . ASP A 1 87 ? 63.731 -16.369 -44.967 1.00 49.38 87 ASP A O 1
ATOM 710 N N . TYR A 1 88 ? 63.133 -16.669 -42.837 1.00 44.38 88 TYR A N 1
ATOM 711 C CA . TYR A 1 88 ? 64.270 -15.892 -42.321 1.00 44.38 88 TYR A CA 1
ATOM 712 C C . TYR A 1 88 ? 65.628 -16.566 -42.566 1.00 44.38 88 TYR A C 1
ATOM 714 O O . TYR A 1 88 ? 66.649 -15.884 -42.615 1.00 44.38 88 TYR A O 1
ATOM 722 N N . SER A 1 89 ? 65.658 -17.883 -42.784 1.00 45.59 89 SER A N 1
ATOM 723 C CA . SER A 1 89 ? 66.899 -18.602 -43.097 1.00 45.59 89 SER A CA 1
ATOM 724 C C . SER A 1 89 ? 67.262 -18.590 -44.584 1.00 45.59 89 SER A C 1
ATOM 726 O O . SER A 1 89 ? 68.378 -18.975 -44.923 1.00 45.59 89 SER A O 1
ATOM 728 N N . ARG A 1 90 ? 66.372 -18.141 -45.485 1.00 50.19 90 ARG A N 1
ATOM 729 C CA . ARG A 1 90 ? 66.652 -18.134 -46.933 1.00 50.19 90 ARG A CA 1
ATOM 730 C C . ARG A 1 90 ? 67.152 -16.791 -47.464 1.00 50.19 90 ARG A C 1
ATOM 732 O O . ARG A 1 90 ? 67.823 -16.765 -48.491 1.00 50.19 90 ARG A O 1
ATOM 739 N N . CYS A 1 91 ? 66.906 -15.697 -46.745 1.00 44.47 91 CYS A N 1
ATOM 740 C CA . CYS A 1 91 ? 67.320 -14.354 -47.165 1.00 44.47 91 CYS A CA 1
ATOM 741 C C . CYS A 1 91 ? 68.752 -13.962 -46.750 1.00 44.47 91 CYS A C 1
ATOM 743 O O . CYS A 1 91 ? 69.247 -12.950 -47.231 1.00 44.47 91 CYS A O 1
ATOM 745 N N . MET A 1 92 ? 69.444 -14.743 -45.908 1.00 45.34 92 MET A N 1
ATOM 746 C CA . MET A 1 92 ? 70.839 -14.460 -45.509 1.00 45.34 92 MET A CA 1
ATOM 747 C C . MET A 1 92 ? 71.914 -15.188 -46.341 1.00 45.34 92 MET A C 1
ATOM 749 O O . MET A 1 92 ? 73.092 -15.058 -46.033 1.00 45.34 92 MET A O 1
ATOM 753 N N . VAL A 1 93 ? 71.556 -15.944 -47.388 1.00 50.41 93 VAL A N 1
ATOM 754 C CA . VAL A 1 93 ? 72.532 -16.726 -48.191 1.00 50.41 93 VAL A CA 1
ATOM 755 C C . VAL A 1 93 ? 72.803 -16.110 -49.579 1.00 50.41 93 VAL A C 1
ATOM 757 O O . VAL A 1 93 ? 73.534 -16.687 -50.375 1.00 50.41 93 VAL A O 1
ATOM 760 N N . ILE A 1 94 ? 72.253 -14.930 -49.899 1.00 48.31 94 ILE A N 1
ATOM 761 C CA . ILE A 1 94 ? 72.467 -14.266 -51.208 1.00 48.31 94 ILE A CA 1
ATOM 762 C C . ILE A 1 94 ? 72.885 -12.788 -51.055 1.00 48.31 94 ILE A C 1
ATOM 764 O O . ILE A 1 94 ? 72.453 -11.931 -51.820 1.00 48.31 94 ILE A O 1
ATOM 768 N N . MET A 1 95 ? 73.739 -12.468 -50.081 1.00 46.47 95 MET A N 1
ATOM 769 C CA . MET A 1 95 ? 74.514 -11.216 -50.083 1.00 46.47 95 MET A CA 1
ATOM 770 C C . MET A 1 95 ? 75.950 -11.473 -49.654 1.00 46.47 95 MET A C 1
ATOM 772 O O . MET A 1 95 ? 76.132 -12.212 -48.663 1.00 46.47 95 MET A O 1
#

Foldseek 3Di:
DDDDPPPPCPPDDPVVVVVVVVVVVVVVVVVVVVVVVVVVVVVVVVVVVVVCVVCVVVVVVVVVVVVVVVVVVV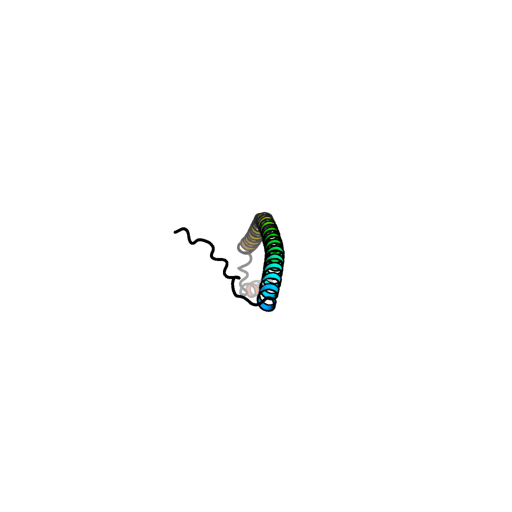DDPDDDPDPDVVVVVVVVPPD

Radius of gyration: 39.28 Å; chains: 1; bounding box: 105×26×81 Å

Secondary structure (DSSP, 8-state):
-------TTTT--HHHHHHHHHHHHHHHHHHHHHHHHHHHHHHHHHHHHHHHHHHHHHHHHHHHHHHHHHHHHS---S--S---TTSTTTTTS--